Protein AF-A0A1C6K477-F1 (afdb_monomer)

Secondary structure (DSSP, 8-state):
-------HHHHHHHHHHHHHHHHHHHHHH-SSHHHHHHHHHHHHHHHHHHHHHHHHT--HHHHHHHHHHHHGGGG--HHHHHHHHHHHHHHHHHHHHHHHHTT--GGGGSPPTT--HHHHHHHHHHHHHHHHHHHHHHHHHHTT--

Structure (mmCIF, N/CA/C/O backbone):
data_AF-A0A1C6K477-F1
#
_entry.id   AF-A0A1C6K477-F1
#
loop_
_atom_site.group_PDB
_atom_site.id
_atom_site.type_symbol
_atom_site.label_atom_id
_atom_site.label_alt_id
_atom_site.label_comp_id
_atom_site.label_asym_id
_atom_site.label_entity_id
_atom_site.label_seq_id
_atom_site.pdbx_PDB_ins_code
_atom_site.Cartn_x
_atom_site.Cartn_y
_atom_site.Cartn_z
_atom_site.occupancy
_atom_site.B_iso_or_equiv
_atom_site.auth_seq_id
_atom_site.auth_comp_id
_atom_site.auth_asym_id
_atom_site.auth_atom_id
_atom_site.pdbx_PDB_model_num
ATOM 1 N N . MET A 1 1 ? -25.046 1.900 23.824 1.00 41.3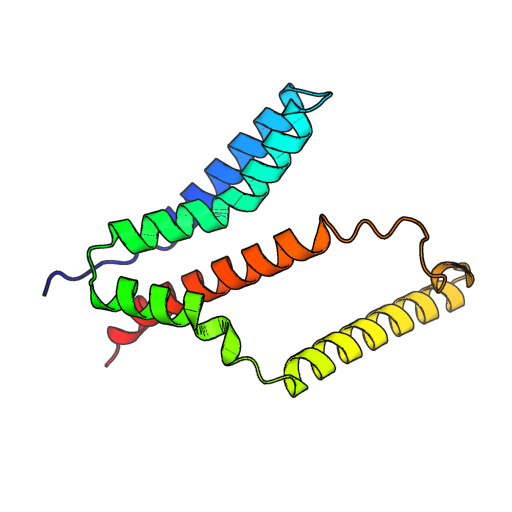4 1 MET A N 1
ATOM 2 C CA . MET A 1 1 ? -23.868 2.165 22.968 1.00 41.34 1 MET A CA 1
ATOM 3 C C . MET A 1 1 ? -24.345 2.204 21.527 1.00 41.34 1 MET A C 1
ATOM 5 O O . MET A 1 1 ? -24.946 1.227 21.093 1.00 41.34 1 MET A O 1
ATOM 9 N N . GLU A 1 2 ? -24.184 3.327 20.823 1.00 38.81 2 GLU A N 1
ATOM 10 C CA . GLU A 1 2 ? -24.675 3.436 19.444 1.00 38.81 2 GLU A CA 1
ATOM 11 C C . GLU A 1 2 ? -23.964 2.446 18.516 1.00 38.81 2 GLU A C 1
ATOM 13 O O . GLU A 1 2 ? -22.742 2.289 18.518 1.00 38.81 2 GLU A O 1
ATOM 18 N N . LYS A 1 3 ? -24.784 1.720 17.759 1.00 44.03 3 LYS A N 1
ATOM 19 C CA . LYS A 1 3 ? -24.429 0.522 17.008 1.00 44.03 3 LYS A CA 1
ATOM 20 C C . LYS A 1 3 ? -23.939 0.947 15.623 1.00 44.03 3 LYS A C 1
ATOM 22 O O . LYS A 1 3 ? -24.747 1.232 14.745 1.00 44.03 3 LYS A O 1
ATOM 27 N N . TYR A 1 4 ? -22.624 0.996 15.407 1.00 53.62 4 TYR A N 1
ATOM 28 C CA . TYR A 1 4 ? -22.080 1.302 14.081 1.00 53.62 4 TYR A CA 1
ATOM 29 C C . TYR A 1 4 ? -22.441 0.178 13.091 1.00 53.62 4 TYR A C 1
ATOM 31 O O . TYR A 1 4 ? -22.055 -0.982 13.257 1.00 53.62 4 TYR A O 1
ATOM 39 N N . ILE A 1 5 ? -23.237 0.505 12.069 1.00 56.59 5 ILE A N 1
ATOM 40 C CA . ILE A 1 5 ? -23.593 -0.414 10.983 1.00 56.59 5 ILE A CA 1
ATOM 41 C C . ILE A 1 5 ? -22.569 -0.223 9.870 1.00 56.59 5 ILE A C 1
ATOM 43 O O . ILE A 1 5 ? -22.656 0.721 9.085 1.00 56.59 5 ILE A O 1
ATOM 47 N N . TYR A 1 6 ? -21.607 -1.140 9.801 1.00 57.91 6 TYR A N 1
ATOM 48 C CA . TYR A 1 6 ? -20.640 -1.170 8.714 1.00 57.91 6 TYR A CA 1
ATOM 49 C C . TYR A 1 6 ? -21.346 -1.434 7.376 1.00 57.91 6 TYR A C 1
ATOM 51 O O . TYR A 1 6 ? -22.086 -2.409 7.231 1.00 57.91 6 TYR A O 1
ATOM 59 N N . ARG A 1 7 ? -21.123 -0.550 6.399 1.00 66.69 7 ARG A N 1
ATOM 60 C CA . ARG A 1 7 ? -21.634 -0.673 5.027 1.00 66.69 7 ARG A CA 1
ATOM 61 C C . ARG A 1 7 ? -20.449 -0.836 4.068 1.00 66.69 7 ARG A C 1
ATOM 63 O O . ARG A 1 7 ? -20.015 0.163 3.495 1.00 66.69 7 ARG A O 1
ATOM 70 N N . PRO A 1 8 ? -19.928 -2.064 3.883 1.00 68.31 8 PRO A N 1
ATOM 71 C CA . PRO A 1 8 ? -18.721 -2.317 3.088 1.00 68.31 8 PRO A CA 1
ATOM 72 C C . PRO A 1 8 ? -18.836 -1.775 1.667 1.00 68.31 8 PRO A C 1
ATOM 74 O O . PRO A 1 8 ? -17.903 -1.167 1.162 1.00 68.31 8 PRO A O 1
ATOM 77 N N . VAL A 1 9 ? -20.016 -1.906 1.059 1.00 77.62 9 VAL A N 1
ATOM 78 C CA . VAL A 1 9 ? -20.284 -1.433 -0.305 1.00 77.62 9 VAL A CA 1
ATOM 79 C C . VAL A 1 9 ? -20.005 0.065 -0.455 1.00 77.62 9 VAL A C 1
ATOM 81 O O . VAL A 1 9 ? -19.414 0.476 -1.444 1.00 77.62 9 VAL A O 1
ATOM 84 N N . ARG A 1 10 ? -20.354 0.888 0.545 1.00 79.19 10 ARG A N 1
ATOM 85 C CA . ARG A 1 10 ? -20.086 2.335 0.496 1.00 79.19 10 ARG A CA 1
ATOM 86 C C . ARG A 1 10 ? -18.593 2.628 0.551 1.00 79.19 10 ARG A C 1
ATOM 88 O O . ARG A 1 10 ? -18.124 3.470 -0.198 1.00 79.19 10 ARG A O 1
ATOM 95 N N . PHE A 1 11 ? -17.864 1.918 1.410 1.00 80.06 11 PHE A N 1
ATOM 96 C CA . PHE A 1 11 ? -16.417 2.071 1.526 1.00 80.06 11 PHE A CA 1
ATOM 97 C C . PHE A 1 11 ? -15.722 1.746 0.198 1.00 80.06 11 PHE A C 1
ATOM 99 O O . PHE A 1 11 ? -15.011 2.592 -0.335 1.00 80.06 11 PHE A O 1
ATOM 106 N N . TYR A 1 12 ? -16.006 0.578 -0.387 1.00 81.44 12 TYR A N 1
ATOM 107 C CA . TYR A 1 12 ? -15.391 0.175 -1.652 1.00 81.44 12 TYR A CA 1
ATOM 108 C C . TYR A 1 12 ? -15.764 1.095 -2.817 1.00 81.44 12 TYR A C 1
ATOM 110 O O . TYR A 1 12 ? -14.885 1.447 -3.595 1.00 81.44 12 TYR A O 1
ATOM 118 N N . LEU A 1 13 ? -17.025 1.531 -2.919 1.00 87.06 13 LEU A N 1
ATOM 119 C CA . LEU A 1 13 ? -17.446 2.457 -3.975 1.00 87.06 13 LEU A CA 1
ATOM 120 C C . LEU A 1 13 ? -16.768 3.824 -3.856 1.00 87.06 13 LEU A C 1
ATOM 122 O O . LEU A 1 13 ? -16.336 4.363 -4.867 1.00 87.06 13 LEU A O 1
ATOM 126 N N . ILE A 1 14 ? -16.644 4.373 -2.642 1.00 85.56 14 ILE A N 1
ATOM 127 C CA . ILE A 1 14 ? -15.975 5.664 -2.425 1.00 85.56 14 ILE A CA 1
ATOM 128 C C . ILE A 1 14 ? -14.482 5.540 -2.734 1.00 85.56 14 ILE A C 1
ATOM 130 O O . ILE A 1 14 ? -13.944 6.375 -3.451 1.00 85.56 14 ILE A O 1
ATOM 134 N N . THR A 1 15 ? -13.817 4.489 -2.246 1.00 86.31 15 THR A N 1
ATOM 135 C CA . THR A 1 15 ? -12.403 4.242 -2.554 1.00 86.31 15 THR A CA 1
ATOM 136 C C . THR A 1 15 ? -12.179 4.090 -4.055 1.00 86.31 15 THR A C 1
ATOM 138 O O . THR A 1 15 ? -11.290 4.732 -4.604 1.00 86.31 15 THR A O 1
ATOM 141 N N . PHE A 1 16 ? -13.011 3.295 -4.731 1.00 86.81 16 PHE A N 1
ATOM 142 C CA . PHE A 1 16 ? -12.922 3.099 -6.173 1.00 86.81 16 PHE A CA 1
ATOM 143 C C . PHE A 1 16 ? -13.136 4.413 -6.929 1.00 86.81 16 PHE A C 1
ATOM 145 O O . PHE A 1 16 ? -12.294 4.796 -7.734 1.00 86.81 16 PHE A O 1
ATOM 152 N N . ALA A 1 17 ? -14.213 5.141 -6.626 1.00 91.31 17 ALA A N 1
ATOM 153 C CA . ALA A 1 17 ? -14.524 6.407 -7.278 1.00 91.31 17 ALA A CA 1
ATOM 154 C C . ALA A 1 17 ? -13.425 7.456 -7.059 1.00 91.31 17 ALA A C 1
ATOM 156 O O . ALA A 1 17 ? -13.041 8.127 -8.010 1.00 91.31 17 ALA A O 1
ATOM 157 N N . CYS A 1 18 ? -12.881 7.582 -5.845 1.00 88.31 18 CYS A N 1
ATOM 158 C CA . CYS A 1 18 ? -11.817 8.544 -5.568 1.00 88.31 18 CYS A CA 1
ATOM 159 C C . CYS A 1 18 ? -10.495 8.178 -6.258 1.00 88.31 18 CYS A C 1
ATOM 161 O O . CYS A 1 18 ? -9.853 9.067 -6.813 1.00 88.31 18 CYS A O 1
ATOM 163 N N . THR A 1 19 ? -10.090 6.903 -6.266 1.00 87.69 19 THR A N 1
ATOM 164 C CA . THR A 1 19 ? -8.880 6.479 -6.989 1.00 87.69 19 THR A CA 1
ATOM 165 C C . THR A 1 19 ? -9.032 6.718 -8.489 1.00 87.69 19 THR A C 1
ATOM 167 O O . THR A 1 19 ? -8.149 7.317 -9.101 1.00 87.69 19 THR A O 1
ATOM 170 N N . TRP A 1 20 ? -10.168 6.326 -9.073 1.00 88.62 20 TRP A N 1
ATOM 171 C CA . TRP A 1 20 ? -10.438 6.542 -10.495 1.00 88.62 20 TRP A CA 1
ATOM 172 C C . TRP A 1 20 ? -10.532 8.017 -10.857 1.00 88.62 20 TRP A C 1
ATOM 174 O O . TRP A 1 20 ? -9.983 8.418 -11.875 1.00 88.62 20 TRP A O 1
ATOM 184 N N . PHE A 1 21 ? -11.168 8.835 -10.019 1.00 90.94 21 PHE A N 1
ATOM 185 C CA . PHE A 1 21 ? -11.227 10.278 -10.222 1.00 90.94 21 PHE A CA 1
ATOM 186 C C . PHE A 1 21 ? -9.822 10.879 -10.328 1.00 90.94 21 PHE A C 1
ATOM 188 O O . PHE A 1 21 ? -9.530 11.569 -11.300 1.00 90.94 21 PHE A O 1
ATOM 195 N N . TRP A 1 22 ? -8.930 10.565 -9.383 1.00 87.06 22 TRP A N 1
ATOM 196 C CA . TRP A 1 22 ? -7.566 11.099 -9.393 1.00 87.06 22 TRP A CA 1
ATOM 197 C C . TRP A 1 22 ? -6.716 10.575 -10.546 1.00 87.06 22 TRP A C 1
ATOM 199 O O . TRP A 1 22 ? -5.941 11.339 -11.116 1.00 87.06 22 TRP A O 1
ATOM 209 N N . TRP A 1 23 ? -6.862 9.305 -10.923 1.00 86.81 23 TRP A N 1
ATOM 210 C CA . TRP A 1 23 ? -6.112 8.736 -12.043 1.00 86.81 23 TRP A CA 1
ATOM 211 C C . TRP A 1 23 ? -6.608 9.230 -13.401 1.00 86.81 23 TRP A C 1
ATOM 213 O O . TRP A 1 23 ? -5.790 9.581 -14.245 1.00 86.81 23 TRP A O 1
ATOM 223 N N . LEU A 1 24 ? -7.922 9.345 -13.604 1.00 88.56 24 LEU A N 1
ATOM 224 C CA . LEU A 1 24 ? -8.473 9.962 -14.813 1.00 88.56 24 LEU A CA 1
ATOM 225 C C . LEU A 1 24 ? -8.070 11.437 -14.904 1.00 88.56 24 LEU A C 1
ATOM 227 O O . LEU A 1 24 ? -7.683 11.902 -15.971 1.00 88.56 24 LEU A O 1
ATOM 231 N N . PHE A 1 25 ? -8.084 12.156 -13.781 1.00 86.12 25 PHE A N 1
ATOM 232 C CA . PHE A 1 25 ? -7.609 13.536 -13.722 1.00 86.12 25 PHE A CA 1
ATOM 233 C C . PHE A 1 25 ? -6.106 13.651 -14.030 1.00 86.12 25 PHE A C 1
ATOM 235 O O . PHE A 1 25 ? -5.698 14.568 -14.736 1.00 86.12 25 PHE A O 1
ATOM 242 N N . ALA A 1 26 ? -5.285 12.697 -13.575 1.00 85.88 26 ALA A N 1
ATOM 243 C CA . ALA A 1 26 ? -3.856 12.644 -13.894 1.00 85.88 26 ALA A CA 1
ATOM 244 C C . ALA A 1 26 ? -3.600 12.453 -15.397 1.00 85.88 26 ALA A C 1
ATOM 246 O O . ALA A 1 26 ? -2.719 13.103 -15.954 1.00 85.88 26 ALA A O 1
ATOM 247 N N . ILE A 1 27 ? -4.398 11.604 -16.054 1.00 85.50 27 ILE A N 1
ATOM 248 C CA . ILE A 1 27 ? -4.310 11.363 -17.502 1.00 85.50 27 ILE A CA 1
ATOM 249 C C . ILE A 1 27 ? -4.622 12.644 -18.288 1.00 85.50 27 ILE A C 1
ATOM 251 O O . ILE A 1 27 ? -3.944 12.939 -19.266 1.00 85.50 27 ILE A O 1
ATOM 255 N N . LEU A 1 28 ? -5.601 13.441 -17.844 1.00 85.25 28 LEU A N 1
ATOM 256 C CA . LEU A 1 28 ? -5.952 14.708 -18.501 1.00 85.25 28 LEU A CA 1
ATOM 257 C C . LEU A 1 28 ? -4.845 15.768 -18.405 1.00 85.25 28 LEU A C 1
ATOM 259 O O . LEU A 1 28 ? -4.746 16.621 -19.284 1.00 85.25 28 LEU A O 1
ATOM 263 N N . LEU A 1 29 ? -4.022 15.723 -17.355 1.00 81.69 29 LEU A N 1
ATOM 264 C CA . LEU A 1 29 ? -2.902 16.650 -17.171 1.00 81.69 29 LEU A CA 1
ATOM 265 C C . LEU A 1 29 ? -1.701 16.314 -18.071 1.00 81.69 29 LEU A C 1
ATOM 267 O O . LEU A 1 29 ? -0.904 17.210 -18.323 1.00 81.69 29 LEU A O 1
ATOM 271 N N . ASN A 1 30 ? -1.636 15.079 -18.590 1.00 68.19 30 ASN A N 1
ATOM 272 C CA . ASN A 1 30 ? -0.759 14.530 -19.641 1.00 68.19 30 ASN A CA 1
ATOM 273 C C . ASN A 1 30 ? 0.772 14.629 -19.420 1.00 68.19 30 ASN A C 1
ATOM 275 O O . ASN A 1 30 ? 1.476 13.666 -19.693 1.00 68.19 30 ASN A O 1
ATOM 279 N N . GLU A 1 31 ? 1.306 15.727 -18.878 1.00 73.88 31 GLU A N 1
ATOM 280 C CA . GLU A 1 31 ? 2.745 15.994 -18.732 1.00 73.88 31 GLU A CA 1
ATOM 281 C C . GLU A 1 31 ? 3.053 16.787 -17.437 1.00 73.88 31 GLU A C 1
ATOM 283 O O . GLU A 1 31 ? 2.277 17.633 -16.984 1.00 73.88 31 GLU A O 1
ATOM 288 N N . GLY A 1 32 ? 4.229 16.555 -16.842 1.00 77.56 32 GLY A N 1
ATOM 289 C CA . GLY A 1 32 ? 4.769 17.360 -15.734 1.00 77.56 32 GLY A CA 1
ATOM 290 C C . GLY A 1 32 ? 4.329 16.957 -14.317 1.00 77.56 32 GLY A C 1
ATOM 291 O O . GLY A 1 32 ? 3.803 15.871 -14.069 1.00 77.56 32 GLY A O 1
ATOM 292 N N . THR A 1 33 ? 4.570 17.842 -13.342 1.00 78.06 33 THR A N 1
ATOM 293 C CA . THR A 1 33 ? 4.341 17.595 -11.901 1.00 78.06 33 THR A CA 1
ATOM 294 C C . THR A 1 33 ? 2.896 17.198 -11.579 1.00 78.06 33 THR A C 1
ATOM 296 O O . THR A 1 33 ? 2.665 16.430 -10.647 1.00 78.06 33 THR A O 1
ATOM 299 N N . GLY A 1 34 ? 1.921 17.674 -12.362 1.00 80.19 34 GLY A N 1
ATOM 300 C CA . GLY A 1 34 ? 0.499 17.373 -12.174 1.00 80.19 34 GLY A CA 1
ATOM 301 C C . GLY A 1 34 ? 0.147 15.894 -12.367 1.00 80.19 34 GLY A C 1
ATOM 302 O O . GLY A 1 34 ? -0.667 15.362 -11.612 1.00 80.19 34 GLY A O 1
ATOM 303 N N . LEU A 1 35 ? 0.810 15.209 -13.305 1.00 81.56 35 LEU A N 1
ATOM 304 C CA . LEU A 1 35 ? 0.610 13.780 -13.551 1.00 81.56 35 LEU A CA 1
ATOM 305 C C . LEU A 1 35 ? 1.107 12.947 -12.365 1.00 81.56 35 LEU A C 1
ATOM 307 O O . LEU A 1 35 ? 0.359 12.138 -11.812 1.00 81.56 35 LEU A O 1
ATOM 311 N N . TYR A 1 36 ? 2.337 13.203 -11.908 1.00 79.81 36 TYR A N 1
ATOM 312 C CA . TYR A 1 36 ? 2.913 12.510 -10.752 1.00 79.81 36 TYR A CA 1
ATOM 313 C C . TYR A 1 36 ? 2.097 12.742 -9.477 1.00 79.81 36 TYR A C 1
ATOM 315 O O . TYR A 1 36 ? 1.861 11.808 -8.706 1.00 79.81 36 TYR A O 1
ATOM 323 N N . LEU A 1 37 ? 1.612 13.971 -9.277 1.00 83.00 37 LEU A N 1
ATOM 324 C CA . LEU A 1 37 ? 0.773 14.316 -8.135 1.00 83.00 37 LEU A CA 1
ATOM 325 C C . LEU A 1 37 ? -0.574 13.578 -8.189 1.00 83.00 37 LEU A C 1
ATOM 327 O O . LEU A 1 37 ? -1.000 13.013 -7.186 1.00 83.00 37 LEU A O 1
ATOM 331 N N . GLY A 1 38 ? -1.218 13.520 -9.358 1.00 83.50 38 GLY A N 1
ATOM 332 C CA . GLY A 1 38 ? -2.473 12.789 -9.549 1.00 83.50 38 GLY A CA 1
ATOM 333 C C . GLY A 1 38 ? -2.326 11.275 -9.348 1.00 83.50 38 GLY A C 1
ATOM 334 O O . GLY A 1 38 ? -3.154 10.655 -8.675 1.00 83.50 38 GLY A O 1
ATOM 335 N N . MET A 1 39 ? -1.233 10.677 -9.836 1.00 83.50 39 MET A N 1
ATOM 336 C CA . MET A 1 39 ? -0.922 9.261 -9.593 1.00 83.50 39 MET A CA 1
ATOM 337 C C . MET A 1 39 ? -0.711 8.973 -8.102 1.00 83.50 39 MET A C 1
ATOM 339 O O . MET A 1 39 ? -1.286 8.017 -7.572 1.00 83.50 39 MET A O 1
ATOM 343 N N . PHE A 1 40 ? 0.057 9.823 -7.412 1.00 81.94 40 PHE A N 1
ATOM 344 C CA . PHE A 1 40 ? 0.295 9.706 -5.974 1.00 81.94 40 PHE A CA 1
ATOM 345 C C . PHE A 1 40 ? -0.998 9.858 -5.162 1.00 81.94 40 PHE A C 1
ATOM 347 O O . PHE A 1 40 ? -1.272 9.049 -4.277 1.00 81.94 40 PHE A O 1
ATOM 354 N N . LEU A 1 41 ? -1.839 10.843 -5.490 1.00 84.62 41 LEU A N 1
ATOM 355 C CA . LEU A 1 41 ? -3.126 11.051 -4.823 1.00 84.62 41 LEU A CA 1
ATOM 356 C C . LEU A 1 41 ? -4.075 9.865 -5.018 1.00 84.62 41 LEU A C 1
ATOM 358 O O . LEU A 1 41 ? -4.732 9.447 -4.062 1.00 84.62 41 LEU A O 1
ATOM 362 N N . GLY A 1 42 ? -4.112 9.271 -6.213 1.00 83.44 42 GLY A N 1
ATOM 363 C CA . GLY A 1 42 ? -4.895 8.060 -6.450 1.00 83.44 42 GLY A CA 1
ATOM 364 C C . GLY A 1 42 ? -4.378 6.849 -5.663 1.00 83.44 42 GLY A C 1
ATOM 365 O O . GLY A 1 42 ? -5.188 6.080 -5.143 1.00 83.44 42 GLY A O 1
ATOM 366 N N . LEU A 1 43 ? -3.055 6.728 -5.488 1.00 81.19 43 LEU A N 1
ATOM 367 C CA . LEU A 1 43 ? -2.421 5.690 -4.664 1.00 81.19 43 LEU A CA 1
ATOM 368 C C . LEU A 1 43 ? -2.755 5.862 -3.170 1.00 81.19 43 LEU A C 1
ATOM 370 O O . LEU A 1 43 ? -3.055 4.889 -2.484 1.00 81.19 43 LEU A O 1
ATOM 374 N N . VAL A 1 44 ? -2.732 7.099 -2.666 1.00 83.25 44 VAL A N 1
ATOM 375 C CA . VAL A 1 44 ? -2.998 7.438 -1.255 1.00 83.25 44 VAL A CA 1
ATOM 376 C C . VAL A 1 44 ? -4.500 7.443 -0.926 1.00 83.25 44 VAL A C 1
ATOM 378 O O . VAL A 1 44 ? -4.891 7.274 0.233 1.00 83.25 44 VAL A O 1
ATOM 381 N N . SER A 1 45 ? -5.364 7.570 -1.936 1.00 84.19 45 SER A N 1
ATOM 382 C CA . SER A 1 45 ? -6.818 7.663 -1.779 1.00 84.19 45 SER A CA 1
ATOM 383 C C . SER A 1 45 ? -7.452 6.542 -0.930 1.00 84.19 45 SER A C 1
ATOM 385 O O . SER A 1 45 ? -8.188 6.877 0.004 1.00 84.19 45 SER A O 1
ATOM 387 N N . PRO A 1 46 ? -7.150 5.241 -1.123 1.00 80.75 46 PRO A N 1
ATOM 388 C CA . PRO A 1 46 ? -7.693 4.168 -0.289 1.00 80.75 46 PRO A CA 1
ATOM 389 C C . PRO A 1 46 ? -7.339 4.316 1.190 1.00 80.75 46 PRO A C 1
ATOM 391 O O . PRO A 1 46 ? -8.186 4.074 2.049 1.00 80.75 46 PRO A O 1
ATOM 394 N N . ALA A 1 47 ? -6.113 4.751 1.495 1.00 81.12 47 ALA A N 1
ATOM 395 C CA . ALA A 1 47 ? -5.675 4.964 2.868 1.00 81.12 47 ALA A CA 1
ATOM 396 C C . ALA A 1 47 ? -6.408 6.150 3.505 1.00 81.12 47 ALA A C 1
ATOM 398 O O . ALA A 1 47 ? -6.897 6.032 4.627 1.00 81.12 47 ALA A O 1
ATOM 399 N N . VAL A 1 48 ? -6.560 7.260 2.777 1.00 84.00 48 VAL A N 1
ATOM 400 C CA . VAL A 1 48 ? -7.302 8.437 3.256 1.00 84.00 48 VAL A CA 1
ATOM 401 C C . VAL A 1 48 ? -8.771 8.097 3.486 1.00 84.00 48 VAL A C 1
ATOM 403 O O . VAL A 1 48 ? -9.293 8.357 4.567 1.00 84.00 48 VAL A O 1
ATOM 406 N N . VAL A 1 49 ? -9.435 7.453 2.522 1.00 84.94 49 VAL A N 1
ATOM 407 C CA . VAL A 1 49 ? -10.842 7.044 2.653 1.00 84.94 49 VAL A CA 1
ATOM 408 C C . VAL A 1 49 ? -11.022 6.089 3.834 1.00 84.94 49 VAL A C 1
ATOM 410 O O . VAL A 1 49 ? -12.001 6.205 4.575 1.00 84.94 49 VAL A O 1
ATOM 413 N N . ALA A 1 50 ? -10.073 5.180 4.068 1.00 79.12 50 ALA A N 1
ATOM 414 C CA . ALA A 1 50 ? -10.115 4.267 5.205 1.00 79.12 50 ALA A CA 1
ATOM 415 C C . ALA A 1 50 ? -9.951 4.986 6.546 1.00 79.12 50 ALA A C 1
ATOM 417 O O . ALA A 1 50 ? -10.765 4.780 7.447 1.00 79.12 50 ALA A O 1
ATOM 418 N N . VAL A 1 51 ? -8.972 5.885 6.655 1.00 81.75 51 VAL A N 1
ATOM 419 C CA . VAL A 1 51 ? -8.764 6.730 7.838 1.00 81.75 51 VAL A CA 1
ATOM 420 C C . VAL A 1 51 ? -10.025 7.545 8.132 1.00 81.75 51 VAL A C 1
ATOM 422 O O . VAL A 1 51 ? -10.569 7.450 9.232 1.00 81.75 51 VAL A O 1
ATOM 425 N N . VAL A 1 52 ? -10.551 8.269 7.140 1.00 83.69 52 VAL A N 1
ATOM 426 C CA . VAL A 1 52 ? -11.785 9.059 7.274 1.00 83.69 52 VAL A CA 1
ATOM 427 C C . VAL A 1 52 ? -12.936 8.172 7.743 1.00 83.69 52 VAL A C 1
ATOM 429 O O . VAL A 1 52 ? -13.586 8.490 8.731 1.00 83.69 52 VAL A O 1
ATOM 432 N N . THR A 1 53 ? -13.142 7.010 7.123 1.00 80.56 53 THR A N 1
ATOM 433 C CA . THR A 1 53 ? -14.230 6.089 7.494 1.00 80.56 53 THR A CA 1
ATOM 434 C C . THR A 1 53 ? -14.115 5.600 8.943 1.00 80.56 53 THR A C 1
ATOM 436 O O . THR A 1 53 ? -15.122 5.539 9.654 1.00 80.56 53 THR A O 1
ATOM 439 N N . VAL A 1 54 ? -12.901 5.287 9.409 1.00 77.75 54 VAL A N 1
ATOM 440 C CA . VAL A 1 54 ? -12.643 4.856 10.792 1.00 77.75 54 VAL A CA 1
ATOM 441 C C . VAL A 1 54 ? -12.914 5.991 11.780 1.00 77.75 54 VAL A C 1
ATOM 443 O O . VAL A 1 54 ? -13.606 5.771 12.776 1.00 77.75 54 VAL A O 1
ATOM 446 N N . PHE A 1 55 ? -12.449 7.212 11.507 1.00 78.12 55 PHE A N 1
ATOM 447 C CA . PHE A 1 55 ? -12.680 8.362 12.389 1.00 78.12 55 PHE A CA 1
ATOM 448 C C . PHE A 1 55 ? -14.144 8.837 12.381 1.00 78.12 55 PHE A C 1
ATOM 450 O O . PHE A 1 55 ? -14.688 9.170 13.434 1.00 78.12 55 PHE A O 1
ATOM 457 N N . THR A 1 56 ? -14.832 8.779 11.237 1.00 79.81 56 THR A N 1
ATOM 458 C CA . THR A 1 56 ? -16.264 9.104 11.112 1.00 79.81 56 THR A CA 1
ATOM 459 C C . THR A 1 56 ? -17.169 8.052 11.768 1.00 79.81 56 THR A C 1
ATOM 461 O O . THR A 1 56 ? -18.334 8.331 12.042 1.00 79.81 56 THR A O 1
ATOM 464 N N . SER A 1 57 ? -16.657 6.859 12.094 1.00 69.56 57 SER A N 1
ATOM 465 C CA . SER A 1 57 ? -17.450 5.791 12.722 1.00 69.56 57 SER A CA 1
ATOM 466 C C . SER A 1 57 ? -17.968 6.106 14.134 1.00 69.56 57 SER A C 1
ATOM 468 O O . SER A 1 57 ? -18.829 5.381 14.635 1.00 69.56 57 SER A O 1
ATOM 470 N N . LYS A 1 58 ? -17.446 7.161 14.786 1.00 69.62 58 LYS A N 1
ATOM 471 C CA . LYS A 1 58 ? -17.749 7.587 16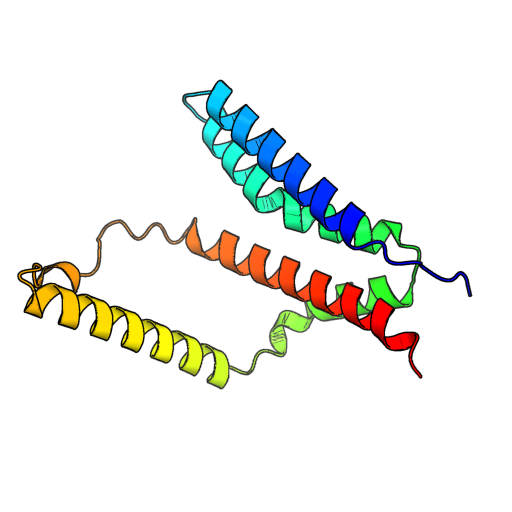.171 1.00 69.62 58 LYS A CA 1
ATOM 472 C C . LYS A 1 58 ? -17.558 6.500 17.247 1.00 69.62 58 LYS A C 1
ATOM 474 O O . LYS A 1 58 ? -17.891 6.719 18.411 1.00 69.62 58 LYS A O 1
ATOM 479 N N . ASN A 1 59 ? -16.973 5.350 16.908 1.00 76.06 59 ASN A N 1
ATOM 480 C CA . ASN A 1 59 ? -16.713 4.274 17.854 1.00 76.06 59 ASN A CA 1
ATO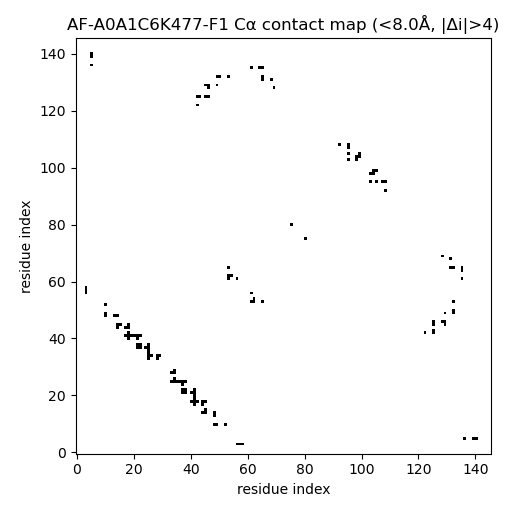M 481 C C . ASN A 1 59 ? -15.320 4.437 18.485 1.00 76.06 59 ASN A C 1
ATOM 483 O O . ASN A 1 59 ? -14.295 4.184 17.849 1.00 76.06 59 ASN A O 1
ATOM 487 N N . LYS A 1 60 ? -15.283 4.829 19.766 1.00 75.75 60 LYS A N 1
ATOM 488 C CA . LYS A 1 60 ? -14.032 5.044 20.513 1.00 75.75 60 LYS A CA 1
ATOM 489 C C . LYS A 1 60 ? -13.161 3.783 20.605 1.00 75.75 60 LYS A C 1
ATOM 491 O O . LYS A 1 60 ? -11.940 3.909 20.600 1.00 75.75 60 LYS A O 1
ATOM 496 N N . ALA A 1 61 ? -13.759 2.588 20.641 1.00 76.88 61 ALA A N 1
ATOM 497 C CA . ALA A 1 61 ? -13.009 1.330 20.667 1.00 76.88 61 ALA A CA 1
ATOM 498 C C . ALA A 1 61 ? -12.283 1.080 19.334 1.00 76.88 61 ALA A C 1
ATOM 500 O O . ALA A 1 61 ? -11.096 0.761 19.334 1.00 76.88 61 ALA A O 1
ATOM 501 N N . LEU A 1 62 ? -12.967 1.332 18.211 1.00 72.56 62 LEU A N 1
ATOM 502 C CA . LEU A 1 62 ? -12.426 1.180 16.855 1.00 72.56 62 LEU A CA 1
ATOM 503 C C . LEU A 1 62 ? -11.237 2.120 16.609 1.00 72.56 62 LEU A C 1
ATOM 505 O O . LEU A 1 62 ? -10.191 1.710 16.113 1.00 72.56 62 LEU A O 1
ATOM 509 N N . ILE A 1 63 ? -11.380 3.389 17.002 1.00 78.94 63 ILE A N 1
ATOM 510 C CA . ILE A 1 63 ? -10.325 4.398 16.837 1.00 78.94 63 ILE A CA 1
ATOM 511 C C . ILE A 1 63 ? -9.096 4.040 17.684 1.00 78.94 63 ILE A C 1
ATOM 513 O O . ILE A 1 63 ? -7.964 4.222 17.234 1.00 78.94 63 ILE A O 1
ATOM 517 N N . ASN A 1 64 ? -9.294 3.523 18.901 1.00 80.25 64 ASN A N 1
ATOM 518 C CA . ASN A 1 64 ? -8.185 3.163 19.781 1.00 80.25 64 ASN A CA 1
ATOM 519 C C . ASN A 1 64 ? -7.437 1.907 19.297 1.00 80.25 64 ASN A C 1
ATOM 521 O O . ASN A 1 64 ? -6.208 1.881 19.342 1.00 80.25 64 ASN A O 1
ATOM 525 N N . GLU A 1 65 ? -8.142 0.895 18.773 1.00 76.25 65 GLU A N 1
ATOM 526 C CA . GLU A 1 65 ? -7.500 -0.259 18.122 1.00 76.25 65 GLU A CA 1
ATOM 527 C C . GLU A 1 65 ? -6.739 0.147 16.857 1.00 76.25 65 GLU A C 1
ATOM 529 O O . GLU A 1 65 ? -5.598 -0.282 16.674 1.00 76.25 65 GLU A O 1
ATOM 534 N N . PHE A 1 66 ? -7.318 1.021 16.028 1.00 77.75 66 PHE A N 1
ATOM 535 C CA . PHE A 1 66 ? -6.649 1.545 14.838 1.00 77.75 66 PHE A CA 1
ATOM 536 C C . PHE A 1 66 ? -5.344 2.270 15.195 1.00 77.75 66 PHE A C 1
ATOM 538 O O . PHE A 1 66 ? -4.289 1.940 14.655 1.00 77.75 66 PHE A O 1
ATOM 545 N N . LYS A 1 67 ? -5.379 3.187 16.174 1.00 77.38 67 LYS A N 1
ATOM 546 C CA . LYS A 1 67 ? -4.174 3.869 16.682 1.00 77.38 67 LYS A CA 1
ATOM 547 C C . LYS A 1 67 ? -3.140 2.877 17.213 1.00 77.38 67 LYS A C 1
ATOM 549 O O . LYS A 1 67 ? -1.958 2.996 16.901 1.00 77.38 67 LYS A O 1
ATOM 554 N N . LYS A 1 68 ? -3.581 1.871 17.975 1.00 77.44 68 LYS A N 1
ATOM 555 C CA . LYS A 1 68 ? -2.702 0.835 18.531 1.00 77.44 68 LYS A CA 1
ATOM 556 C C . LYS A 1 68 ? -2.043 -0.016 17.446 1.00 77.44 68 LYS A C 1
ATOM 558 O O . LYS A 1 68 ? -0.881 -0.367 17.604 1.00 77.44 68 LYS A O 1
ATOM 563 N N . LYS A 1 69 ? -2.746 -0.347 16.360 1.00 74.12 69 LYS A N 1
ATOM 564 C CA . LYS A 1 69 ? -2.181 -1.080 15.214 1.00 74.12 69 LYS A CA 1
ATOM 565 C C . LYS A 1 69 ? -1.216 -0.223 14.399 1.00 74.12 69 LYS A C 1
ATOM 567 O O . LYS A 1 69 ? -0.161 -0.717 14.021 1.00 74.12 69 LYS A O 1
ATOM 572 N N . LEU A 1 70 ? -1.546 1.051 14.190 1.00 73.62 70 LEU A N 1
ATOM 573 C CA . LEU A 1 70 ? -0.717 1.991 13.433 1.00 73.62 70 LEU A CA 1
ATOM 574 C C . LEU A 1 70 ? 0.615 2.280 14.144 1.00 73.62 70 LEU A C 1
ATOM 576 O O . LEU A 1 70 ? 1.665 2.280 13.513 1.00 73.62 70 LEU A O 1
ATOM 580 N N . ILE A 1 71 ? 0.585 2.442 15.470 1.00 71.62 71 ILE A N 1
ATOM 581 C CA . ILE A 1 71 ? 1.788 2.602 16.308 1.00 71.62 71 ILE A CA 1
ATOM 582 C C . ILE A 1 71 ? 2.467 1.241 16.567 1.00 71.62 71 ILE A C 1
ATOM 584 O O . ILE A 1 71 ? 3.679 1.150 16.745 1.00 71.62 71 ILE A O 1
ATOM 588 N N . GLY A 1 72 ? 1.695 0.153 16.553 1.00 65.56 72 GLY A N 1
ATOM 589 C CA . GLY A 1 72 ? 2.122 -1.217 16.844 1.00 65.56 72 GLY A CA 1
ATOM 590 C C . GLY A 1 72 ? 2.864 -1.938 15.717 1.00 65.56 72 GLY A C 1
ATOM 591 O O . GLY A 1 72 ? 2.927 -3.170 15.750 1.00 65.56 72 GLY A O 1
ATOM 592 N N . PHE A 1 73 ? 3.452 -1.210 14.760 1.00 60.59 73 PHE A N 1
ATOM 593 C CA . PHE A 1 73 ? 4.281 -1.757 13.671 1.00 60.59 73 PHE A CA 1
ATOM 594 C C . PHE A 1 73 ? 5.415 -2.675 14.181 1.00 60.59 73 PHE A C 1
ATOM 596 O O . PHE A 1 73 ? 5.894 -3.559 13.478 1.00 60.59 73 PHE A O 1
ATOM 603 N N . TYR A 1 74 ? 5.774 -2.548 15.460 1.00 52.66 74 TYR A N 1
ATOM 604 C CA . TYR A 1 74 ? 6.793 -3.336 16.152 1.00 52.66 74 TYR A CA 1
ATOM 605 C C . TYR A 1 74 ? 6.419 -4.810 16.450 1.00 52.66 74 TYR A C 1
ATOM 607 O O . TYR A 1 74 ? 7.236 -5.559 16.976 1.00 52.66 74 TYR A O 1
ATOM 615 N N . ARG A 1 75 ? 5.194 -5.274 16.148 1.00 61.97 75 ARG A N 1
ATOM 616 C CA . ARG A 1 75 ? 4.778 -6.677 16.399 1.00 61.97 75 ARG A CA 1
ATOM 617 C C . ARG A 1 75 ? 5.099 -7.666 15.275 1.00 61.97 75 ARG A C 1
ATOM 619 O O . ARG A 1 75 ? 4.787 -8.853 15.407 1.00 61.97 75 ARG A O 1
ATOM 626 N N . ILE A 1 76 ? 5.692 -7.213 14.175 1.00 67.62 76 ILE A N 1
ATOM 627 C CA . ILE A 1 76 ? 5.985 -8.082 13.034 1.00 67.62 76 ILE A CA 1
ATOM 628 C C . ILE A 1 76 ? 7.175 -8.978 13.393 1.00 67.62 76 ILE A C 1
ATOM 630 O O . ILE A 1 76 ? 8.278 -8.494 13.637 1.00 67.62 76 ILE A O 1
ATOM 634 N N . LYS A 1 77 ? 6.971 -10.303 13.439 1.00 75.50 77 LYS A N 1
ATOM 635 C CA . LYS A 1 77 ? 8.088 -11.226 13.689 1.00 75.50 77 LYS A CA 1
ATOM 636 C C . LYS A 1 77 ? 8.982 -11.255 12.440 1.00 75.50 77 LYS A C 1
ATOM 638 O O . LYS A 1 77 ? 8.487 -11.651 11.381 1.00 75.50 77 LYS A O 1
ATOM 643 N N . PRO A 1 78 ? 10.286 -10.936 12.545 1.00 77.75 78 PRO A N 1
ATOM 644 C CA . PRO A 1 78 ? 11.179 -10.818 11.386 1.00 77.75 78 PRO A CA 1
ATOM 645 C C . PRO A 1 78 ? 11.299 -12.126 10.596 1.00 77.75 78 PRO A C 1
ATOM 647 O O . PRO A 1 78 ? 11.497 -12.106 9.386 1.00 77.75 78 PRO A O 1
ATOM 650 N N . LYS A 1 79 ? 11.071 -13.269 11.258 1.00 84.00 79 LYS A N 1
ATOM 651 C CA . LYS A 1 79 ? 11.007 -14.589 10.618 1.00 84.00 79 LYS A CA 1
ATOM 652 C C . LYS A 1 79 ? 10.001 -14.638 9.462 1.00 84.00 79 LYS A C 1
ATOM 654 O O . LYS A 1 79 ? 10.313 -15.206 8.426 1.00 84.00 79 LYS A O 1
ATOM 659 N N . TYR A 1 80 ? 8.820 -14.035 9.610 1.00 82.50 80 TYR A N 1
ATOM 660 C CA . TYR A 1 80 ? 7.808 -14.061 8.547 1.00 82.50 80 TYR A CA 1
ATOM 661 C C . TYR A 1 80 ? 8.137 -13.109 7.398 1.00 82.50 80 TYR A C 1
ATOM 663 O O . TYR A 1 80 ? 7.822 -13.424 6.256 1.00 82.50 80 TYR A O 1
ATOM 671 N N . ILE A 1 81 ? 8.809 -11.988 7.683 1.00 81.94 81 ILE A N 1
ATOM 672 C CA . ILE A 1 81 ? 9.322 -11.091 6.640 1.00 81.94 81 ILE A CA 1
ATOM 673 C C . ILE A 1 81 ? 10.356 -11.842 5.796 1.00 81.94 81 ILE A C 1
ATOM 675 O O . ILE A 1 81 ? 10.248 -11.865 4.575 1.00 81.94 81 ILE A O 1
ATOM 679 N N . LEU A 1 82 ? 11.305 -12.523 6.447 1.00 85.00 82 LEU A N 1
ATOM 680 C CA . LEU A 1 82 ? 12.333 -13.305 5.762 1.00 85.00 82 LEU A CA 1
ATOM 681 C C . LEU A 1 82 ? 11.722 -14.412 4.891 1.00 85.00 82 LEU A C 1
ATOM 683 O O . LEU A 1 82 ? 12.101 -14.558 3.735 1.00 85.00 82 LEU A O 1
ATOM 687 N N . ILE A 1 83 ? 10.738 -15.151 5.416 1.00 87.94 83 ILE A N 1
ATOM 688 C CA . ILE A 1 83 ? 10.020 -16.181 4.652 1.00 87.94 83 ILE A CA 1
ATOM 689 C C . ILE A 1 83 ? 9.324 -15.571 3.426 1.00 87.94 83 ILE A C 1
ATOM 691 O O . ILE A 1 83 ? 9.431 -16.127 2.337 1.00 87.94 83 ILE A O 1
ATOM 695 N N . ALA A 1 84 ? 8.650 -14.426 3.566 1.00 83.31 84 ALA A N 1
ATOM 696 C CA . ALA A 1 84 ? 7.973 -13.768 2.447 1.00 83.31 84 ALA A CA 1
ATOM 697 C C . ALA A 1 84 ? 8.953 -13.315 1.348 1.00 83.31 84 ALA A C 1
ATOM 699 O O . ALA A 1 84 ? 8.675 -13.493 0.159 1.00 83.31 84 ALA A O 1
ATOM 700 N N . VAL A 1 85 ? 10.116 -12.780 1.738 1.00 86.00 85 VAL A N 1
ATOM 701 C CA . VAL A 1 85 ? 11.185 -12.397 0.802 1.00 86.00 85 VAL A CA 1
ATOM 702 C C . VAL A 1 85 ? 11.743 -13.626 0.086 1.00 86.00 85 VAL A C 1
ATOM 704 O O . VAL A 1 85 ? 11.859 -13.613 -1.137 1.00 86.00 85 VAL A O 1
ATOM 707 N N . LEU A 1 86 ? 12.020 -14.711 0.815 1.00 89.56 86 LEU A N 1
ATOM 708 C CA . LEU A 1 86 ? 12.530 -15.955 0.232 1.00 89.56 86 LEU A CA 1
ATOM 709 C C . LEU A 1 86 ? 11.537 -16.585 -0.745 1.00 89.56 86 LEU A C 1
ATOM 711 O O . LEU A 1 86 ? 11.929 -16.973 -1.839 1.00 89.56 86 LEU A O 1
ATOM 715 N N . ILE A 1 87 ? 10.251 -16.642 -0.391 1.00 92.06 87 ILE A N 1
ATOM 716 C CA . ILE A 1 87 ? 9.206 -17.147 -1.292 1.00 92.06 87 ILE A CA 1
ATOM 717 C C . ILE A 1 87 ? 9.156 -16.303 -2.570 1.00 92.06 87 ILE A C 1
ATOM 719 O O . ILE A 1 87 ? 9.115 -16.860 -3.665 1.00 92.06 87 ILE A O 1
ATOM 723 N N . SER A 1 88 ? 9.212 -14.974 -2.447 1.00 85.12 88 SER A N 1
ATOM 724 C CA . SER A 1 88 ? 9.211 -14.074 -3.608 1.00 85.12 88 SER A CA 1
ATOM 725 C C . SER A 1 88 ? 10.435 -14.304 -4.497 1.00 85.12 88 SER A C 1
ATOM 727 O O . SER A 1 88 ? 10.295 -14.412 -5.712 1.00 85.12 88 SER A O 1
ATOM 729 N N . ALA A 1 89 ? 11.620 -14.464 -3.903 1.00 87.56 89 ALA A N 1
ATOM 730 C CA . ALA A 1 89 ? 12.846 -14.769 -4.635 1.00 87.56 89 ALA A CA 1
ATOM 731 C C . ALA A 1 89 ? 12.767 -16.122 -5.365 1.00 87.56 89 ALA A C 1
ATOM 733 O O . ALA A 1 89 ? 13.175 -16.218 -6.523 1.00 87.56 89 ALA A O 1
ATOM 734 N N . VAL A 1 90 ? 12.197 -17.151 -4.726 1.00 93.62 90 VAL A N 1
ATOM 735 C CA . VAL A 1 90 ? 12.000 -18.479 -5.333 1.00 93.62 90 VAL A CA 1
ATOM 736 C C . VAL A 1 90 ? 11.036 -18.404 -6.514 1.00 93.62 90 VAL A C 1
ATOM 738 O O . VAL A 1 90 ? 11.338 -18.949 -7.572 1.00 93.62 90 VAL A O 1
ATOM 741 N N . ILE A 1 91 ? 9.910 -17.700 -6.370 1.00 93.19 91 ILE A N 1
ATOM 742 C CA . ILE A 1 91 ? 8.924 -17.538 -7.447 1.00 93.19 91 ILE A CA 1
ATOM 743 C C . ILE A 1 91 ? 9.536 -16.790 -8.636 1.00 93.19 91 ILE A C 1
ATOM 745 O O . ILE A 1 91 ? 9.393 -17.237 -9.772 1.00 93.19 91 ILE A O 1
ATOM 749 N N . VAL A 1 92 ? 10.246 -15.683 -8.392 1.00 89.44 92 VAL A N 1
ATOM 750 C CA . VAL A 1 92 ? 10.903 -14.904 -9.457 1.00 89.44 92 VAL A CA 1
ATOM 751 C C . VAL A 1 92 ? 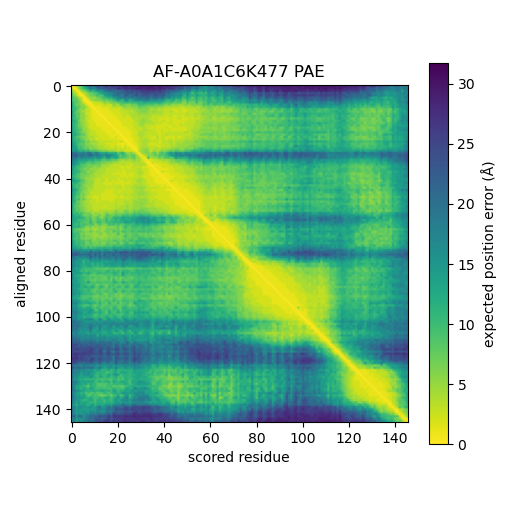11.961 -15.748 -10.167 1.00 89.44 92 VAL A C 1
ATOM 753 O O . VAL A 1 92 ? 11.958 -15.824 -11.392 1.00 89.44 92 VAL A O 1
ATOM 756 N N . THR A 1 93 ? 12.804 -16.454 -9.413 1.00 89.38 93 THR A N 1
ATOM 757 C CA . THR A 1 93 ? 13.844 -17.334 -9.971 1.00 89.38 93 THR A CA 1
ATOM 758 C C . THR A 1 93 ? 13.241 -18.471 -10.796 1.00 89.38 93 THR A C 1
ATOM 760 O O . THR A 1 93 ? 13.716 -18.746 -11.895 1.00 89.38 93 THR A O 1
ATOM 763 N N . ALA A 1 94 ? 12.168 -19.107 -10.315 1.00 91.94 94 ALA A N 1
ATOM 764 C CA . ALA A 1 94 ? 11.471 -20.162 -11.049 1.00 91.94 94 ALA A CA 1
ATOM 765 C C . ALA A 1 94 ? 10.807 -19.632 -12.331 1.00 91.94 94 ALA A C 1
ATOM 767 O O . ALA A 1 94 ? 10.841 -20.297 -13.367 1.00 91.94 94 ALA A O 1
ATOM 768 N N . SER A 1 95 ? 10.245 -18.421 -12.279 1.00 91.06 95 SER A N 1
ATOM 769 C CA . SER A 1 95 ? 9.645 -17.748 -13.434 1.00 91.06 95 SER A CA 1
ATOM 770 C C . SER A 1 95 ? 10.688 -17.440 -14.512 1.00 91.06 95 SER A C 1
ATOM 772 O O . SER A 1 95 ? 10.512 -17.828 -15.667 1.00 91.06 95 SER A O 1
ATOM 774 N N . ILE A 1 96 ? 11.820 -16.832 -14.134 1.00 89.75 96 ILE A N 1
ATOM 775 C CA . ILE A 1 96 ? 12.916 -16.538 -15.070 1.00 89.75 96 ILE A CA 1
ATOM 776 C C . ILE A 1 96 ? 13.525 -17.840 -15.599 1.00 89.75 96 ILE A C 1
ATOM 778 O O . ILE A 1 96 ? 13.749 -17.964 -16.797 1.00 89.75 96 ILE A O 1
ATOM 782 N N . GLY A 1 97 ? 13.729 -18.845 -14.743 1.00 89.50 97 GLY A N 1
ATOM 783 C CA . GLY A 1 97 ? 14.226 -20.156 -15.164 1.00 89.50 97 GLY A CA 1
ATOM 784 C C . GLY A 1 97 ? 13.326 -20.806 -16.215 1.00 89.50 97 GLY A C 1
ATOM 785 O O . GLY A 1 97 ? 13.813 -21.280 -17.237 1.00 89.50 97 GLY A O 1
ATOM 786 N N . THR A 1 98 ? 12.006 -20.748 -16.018 1.00 91.50 98 THR A N 1
ATOM 787 C CA . THR A 1 98 ? 11.035 -21.237 -17.007 1.00 91.50 98 THR A CA 1
ATOM 788 C C . THR A 1 98 ? 11.111 -20.420 -18.300 1.00 91.50 98 THR A C 1
ATOM 790 O O . THR A 1 98 ? 11.188 -20.995 -19.377 1.00 91.50 98 THR A O 1
ATOM 793 N N . SER A 1 99 ? 11.168 -19.089 -18.209 1.00 92.06 99 SER A N 1
ATOM 794 C CA . SER A 1 99 ? 11.328 -18.185 -19.359 1.00 92.06 99 SER A CA 1
ATOM 795 C C . SER A 1 99 ? 12.578 -18.514 -20.188 1.00 92.06 99 SER A C 1
ATOM 797 O O . SER A 1 99 ? 12.492 -18.642 -21.408 1.00 92.06 99 SER A O 1
ATOM 799 N N . VAL A 1 100 ? 13.724 -18.746 -19.538 1.00 90.25 100 VAL A N 1
ATOM 800 C CA . VAL A 1 100 ? 14.987 -19.121 -20.197 1.00 90.25 100 VAL A CA 1
ATOM 801 C C . VAL A 1 100 ? 14.880 -20.477 -20.898 1.00 90.25 100 VAL A C 1
ATOM 803 O O . VAL A 1 100 ? 15.357 -20.614 -22.022 1.00 90.25 100 VAL A O 1
ATOM 806 N N . LEU A 1 101 ? 14.193 -21.458 -20.298 1.00 88.69 101 LEU A N 1
ATOM 807 C CA . LEU A 1 101 ? 13.944 -22.757 -20.941 1.00 88.69 101 LEU A CA 1
ATOM 808 C C . LEU A 1 101 ? 13.134 -22.634 -22.244 1.00 88.69 101 LEU A C 1
ATOM 810 O O . LEU A 1 101 ? 13.315 -23.448 -23.146 1.00 88.69 101 LEU A O 1
ATOM 814 N N . PHE A 1 102 ? 12.289 -21.606 -22.372 1.00 90.69 102 PHE A N 1
ATOM 815 C CA . PHE A 1 102 ? 11.522 -21.298 -23.586 1.00 90.69 102 PHE A CA 1
ATOM 816 C C . PHE A 1 102 ? 12.206 -20.270 -24.513 1.00 90.69 102 PHE A C 1
ATOM 818 O O . PHE A 1 102 ? 11.560 -19.729 -25.409 1.00 90.69 102 PHE A O 1
ATOM 825 N N . GLY A 1 103 ? 13.507 -20.004 -24.337 1.00 88.12 103 GLY A N 1
ATOM 826 C CA . GLY A 1 103 ? 14.285 -19.099 -25.197 1.00 88.12 103 GLY A CA 1
ATOM 827 C C . GLY A 1 103 ? 14.417 -17.661 -24.681 1.00 88.12 103 GLY A C 1
ATOM 828 O O . GLY A 1 103 ? 14.861 -16.780 -25.417 1.00 88.12 103 GLY A O 1
ATOM 829 N N . GLY A 1 104 ? 14.041 -17.401 -23.428 1.00 85.00 104 GLY A N 1
ATOM 830 C CA . GLY A 1 104 ? 14.291 -16.135 -22.740 1.00 85.00 104 GLY A CA 1
ATOM 831 C C . GLY A 1 104 ? 15.779 -15.893 -22.449 1.00 85.00 104 GLY A C 1
ATOM 832 O O . GLY A 1 104 ? 16.585 -16.818 -22.363 1.00 85.00 104 GLY A O 1
ATOM 833 N N . SER A 1 105 ? 16.161 -14.626 -22.279 1.00 84.50 105 SER A N 1
ATOM 834 C CA . SER A 1 105 ? 17.551 -14.246 -21.998 1.00 84.50 105 SER 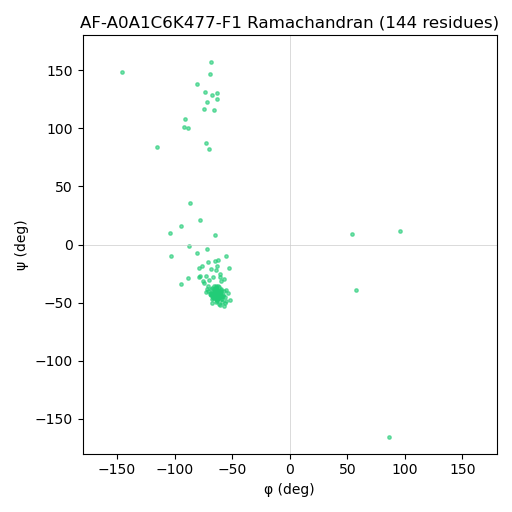A CA 1
ATOM 835 C C . SER A 1 105 ? 17.917 -14.426 -20.522 1.00 84.50 105 SER A C 1
ATOM 837 O O . SER A 1 105 ? 17.176 -14.011 -19.631 1.00 84.50 105 SER A O 1
ATOM 839 N N . ILE A 1 106 ? 19.116 -14.957 -20.268 1.00 82.94 106 ILE A N 1
ATOM 840 C CA . ILE A 1 106 ? 19.702 -15.115 -18.925 1.00 82.94 106 ILE A CA 1
ATOM 841 C C . ILE A 1 106 ? 19.947 -13.755 -18.245 1.00 82.94 106 ILE A C 1
ATOM 843 O O . ILE A 1 106 ? 19.946 -13.670 -17.018 1.00 82.94 106 ILE A O 1
ATOM 847 N N . ASN A 1 107 ? 20.053 -12.666 -19.017 1.00 82.44 107 ASN A N 1
ATOM 848 C CA . ASN A 1 107 ? 20.234 -11.311 -18.484 1.00 82.44 107 ASN A CA 1
ATOM 849 C C . ASN A 1 107 ? 19.052 -10.834 -17.615 1.00 82.44 107 ASN A C 1
ATOM 851 O O . ASN A 1 107 ? 19.200 -9.862 -16.882 1.00 82.44 107 ASN A O 1
ATOM 855 N N . GLN A 1 108 ? 17.905 -11.526 -17.639 1.00 77.12 108 GLN A N 1
ATOM 856 C CA . GLN A 1 108 ? 16.766 -11.268 -16.744 1.00 77.12 108 GLN A CA 1
ATOM 857 C C . GLN A 1 108 ? 17.090 -11.507 -15.258 1.00 77.12 108 GLN A C 1
ATOM 859 O O . GLN A 1 108 ? 16.380 -10.998 -14.396 1.00 77.12 108 GLN A O 1
ATOM 864 N N . PHE A 1 109 ? 18.159 -12.250 -14.947 1.00 80.44 109 PHE A N 1
ATOM 865 C CA . PHE A 1 109 ? 18.671 -12.401 -13.581 1.00 80.44 109 PHE A CA 1
ATOM 866 C C . PHE A 1 109 ? 19.546 -11.229 -13.108 1.00 80.44 109 PHE A C 1
ATOM 868 O O . PHE A 1 109 ? 19.928 -11.201 -11.938 1.00 80.44 109 PHE A O 1
ATOM 875 N N . SER A 1 110 ? 19.892 -10.280 -13.984 1.00 79.44 110 SER A N 1
ATOM 876 C CA . SER A 1 110 ? 20.715 -9.132 -13.603 1.00 79.44 110 SER A CA 1
ATOM 877 C C . SER A 1 110 ? 19.953 -8.184 -12.680 1.00 79.44 110 SER A C 1
ATOM 879 O O . SER A 1 110 ? 18.749 -7.973 -12.827 1.00 79.44 110 SER A O 1
ATOM 881 N N . PHE A 1 111 ? 20.677 -7.551 -11.758 1.00 71.94 111 PHE A N 1
ATOM 882 C CA . PHE A 1 111 ? 20.160 -6.392 -11.043 1.00 71.94 111 PHE A CA 1
ATOM 883 C C . PHE A 1 111 ? 20.012 -5.222 -12.023 1.00 71.94 111 PHE A C 1
ATOM 885 O O . PHE A 1 111 ? 20.946 -4.901 -12.755 1.00 71.94 111 PHE A O 1
ATOM 892 N N . THR A 1 112 ? 18.832 -4.603 -12.053 1.00 67.69 112 THR A N 1
ATOM 893 C CA . THR A 1 112 ? 18.580 -3.372 -12.811 1.00 67.69 112 THR A CA 1
ATOM 894 C C . THR A 1 112 ? 19.254 -2.196 -12.105 1.00 67.69 112 THR A C 1
ATOM 896 O O . THR A 1 112 ? 19.075 -2.026 -10.902 1.00 67.69 112 THR A O 1
ATOM 899 N N . GLU A 1 113 ? 20.006 -1.365 -12.825 1.00 57.72 113 GLU A N 1
ATOM 900 C CA . GLU A 1 113 ? 20.678 -0.191 -12.237 1.00 57.72 113 GLU A CA 1
ATOM 901 C C . GLU A 1 113 ? 19.679 0.902 -11.791 1.00 57.72 113 GLU A C 1
ATOM 903 O O . GLU A 1 113 ? 19.957 1.671 -10.874 1.00 57.72 113 GLU A O 1
ATOM 908 N N . ASP A 1 114 ? 18.458 0.890 -12.336 1.00 55.44 114 ASP A N 1
ATOM 909 C CA . ASP A 1 114 ? 17.374 1.846 -12.057 1.00 55.44 114 ASP A CA 1
ATOM 910 C C . ASP A 1 114 ? 16.487 1.490 -10.845 1.00 55.44 114 ASP A C 1
ATOM 912 O O . ASP A 1 114 ? 15.275 1.740 -10.842 1.00 55.44 114 ASP A O 1
ATOM 916 N N . PHE A 1 115 ? 17.043 0.904 -9.778 1.00 52.78 115 PHE A N 1
ATOM 917 C CA . PHE A 1 115 ? 16.282 0.696 -8.538 1.00 52.78 115 PHE A CA 1
ATOM 918 C C . PHE A 1 115 ? 16.015 2.035 -7.821 1.00 52.78 115 PHE A C 1
ATOM 920 O O . PHE A 1 115 ? 16.676 2.408 -6.852 1.00 52.78 115 PHE A O 1
ATOM 927 N N . SER A 1 116 ? 14.974 2.753 -8.252 1.00 46.09 116 SER A N 1
ATOM 928 C CA . SER A 1 116 ? 14.410 3.890 -7.516 1.00 46.09 116 SER A CA 1
ATOM 929 C C . SER A 1 116 ? 13.633 3.393 -6.292 1.00 46.09 116 SER A C 1
ATOM 931 O O . SER A 1 116 ? 12.415 3.198 -6.311 1.00 46.09 116 SER A O 1
ATOM 933 N N . PHE A 1 117 ? 14.357 3.221 -5.184 1.00 46.31 117 PHE A N 1
ATOM 934 C CA . PHE A 1 117 ? 13.864 2.780 -3.867 1.00 46.31 117 PHE A CA 1
ATOM 935 C C . PHE A 1 117 ? 12.714 3.634 -3.281 1.00 46.31 117 PHE A C 1
ATOM 937 O O . PHE A 1 117 ? 12.085 3.248 -2.294 1.00 46.31 117 PHE A O 1
ATOM 944 N N . SER A 1 118 ? 12.406 4.780 -3.895 1.00 46.47 118 SER A N 1
ATOM 945 C CA . SER A 1 118 ? 11.420 5.756 -3.418 1.00 46.47 118 SER A CA 1
ATOM 946 C C . SER A 1 118 ? 9.955 5.366 -3.700 1.00 46.47 118 SER A C 1
ATOM 948 O O . SER A 1 118 ? 9.052 5.731 -2.948 1.00 46.47 118 SER A O 1
ATOM 950 N N . ILE A 1 119 ? 9.687 4.571 -4.745 1.00 48.66 119 ILE A N 1
ATOM 951 C CA . ILE A 1 119 ? 8.308 4.253 -5.178 1.00 48.66 119 ILE A CA 1
ATOM 952 C C . ILE A 1 119 ? 7.774 2.936 -4.586 1.00 48.66 119 ILE A C 1
ATOM 954 O O . ILE A 1 119 ? 6.599 2.865 -4.223 1.00 48.66 119 ILE A O 1
ATOM 958 N N . GLY A 1 120 ? 8.626 1.924 -4.382 1.00 47.38 120 GLY A N 1
ATOM 959 C CA . GLY A 1 120 ? 8.204 0.611 -3.860 1.00 47.38 120 GLY A CA 1
ATOM 960 C C . GLY A 1 120 ? 7.833 0.586 -2.368 1.00 47.38 120 GLY A C 1
ATOM 961 O O . GLY A 1 120 ? 7.003 -0.220 -1.944 1.00 47.38 120 GLY A O 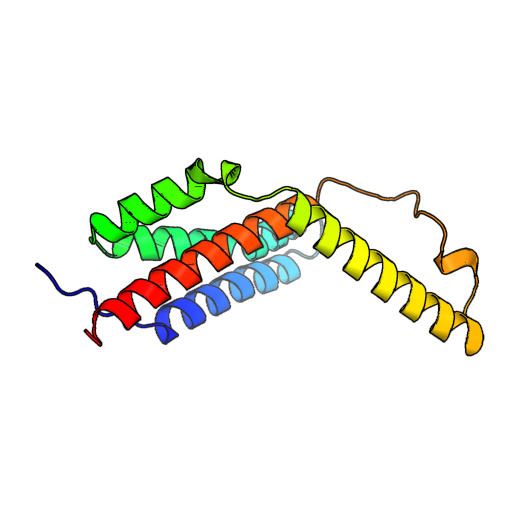1
ATOM 962 N N . SER A 1 121 ? 8.398 1.487 -1.555 1.00 46.19 121 SER A N 1
ATOM 963 C CA . SER A 1 121 ? 8.085 1.558 -0.115 1.00 46.19 121 SER A CA 1
ATOM 964 C C . SER A 1 121 ? 6.705 2.164 0.165 1.00 46.19 121 SER A C 1
ATOM 966 O O . SER A 1 121 ? 6.013 1.744 1.096 1.00 46.19 121 SER A O 1
ATOM 968 N N . THR A 1 122 ? 6.263 3.112 -0.665 1.00 57.50 122 THR A N 1
ATOM 969 C CA . THR A 1 122 ? 4.979 3.804 -0.482 1.00 57.50 122 THR A CA 1
ATOM 970 C C . THR A 1 122 ? 3.796 2.857 -0.706 1.00 57.50 122 THR A C 1
ATOM 972 O O . THR A 1 122 ? 2.855 2.844 0.089 1.00 57.50 122 THR A O 1
ATOM 975 N N . SER A 1 123 ? 3.857 1.993 -1.724 1.00 59.25 123 SER A N 1
ATOM 976 C CA . SER A 1 123 ? 2.814 0.992 -1.987 1.00 59.25 123 SER A CA 1
ATOM 977 C C . SER A 1 123 ? 2.705 -0.047 -0.870 1.00 59.25 123 SER A C 1
ATOM 979 O O . SER A 1 123 ? 1.595 -0.419 -0.487 1.00 59.25 123 SER A O 1
ATOM 981 N N . ALA A 1 124 ? 3.830 -0.487 -0.300 1.00 64.50 124 ALA A N 1
ATOM 982 C CA . ALA A 1 124 ? 3.837 -1.437 0.811 1.00 64.50 124 ALA A CA 1
ATOM 983 C C . ALA A 1 124 ? 3.192 -0.839 2.072 1.00 64.50 124 ALA A C 1
ATOM 985 O O . ALA A 1 124 ? 2.323 -1.467 2.681 1.00 64.50 124 ALA A O 1
ATOM 986 N N . PHE A 1 125 ? 3.545 0.402 2.425 1.00 65.62 125 PHE A N 1
ATOM 987 C CA . PHE A 1 125 ? 2.948 1.103 3.562 1.00 65.62 125 PHE A CA 1
ATOM 988 C C . PHE A 1 125 ? 1.434 1.298 3.393 1.00 65.62 125 PHE A C 1
ATOM 990 O O . PHE A 1 125 ? 0.658 1.000 4.303 1.00 65.62 125 PHE A O 1
ATOM 997 N N . LEU A 1 126 ? 0.996 1.721 2.204 1.00 66.44 126 LEU A N 1
ATOM 998 C CA . LEU A 1 126 ? -0.424 1.882 1.886 1.00 66.44 126 LEU A CA 1
ATOM 999 C C . LEU A 1 126 ? -1.181 0.552 1.914 1.00 66.44 126 LEU A C 1
ATOM 1001 O O . LEU A 1 126 ? -2.309 0.500 2.401 1.00 66.44 126 LEU A O 1
ATOM 1005 N N . THR A 1 127 ? -0.548 -0.536 1.473 1.00 68.38 127 THR A N 1
ATOM 1006 C CA . THR A 1 127 ? -1.129 -1.884 1.529 1.00 68.38 127 THR A CA 1
ATOM 1007 C C . THR A 1 127 ? -1.311 -2.349 2.973 1.00 68.38 127 THR A C 1
ATOM 1009 O O . THR A 1 127 ? -2.365 -2.879 3.319 1.00 68.38 127 THR A O 1
ATOM 1012 N N . ILE A 1 128 ? -0.330 -2.102 3.848 1.00 72.38 128 ILE A N 1
ATOM 1013 C CA . ILE A 1 128 ? -0.425 -2.433 5.278 1.00 72.38 128 ILE A CA 1
ATOM 1014 C C . ILE A 1 128 ? -1.500 -1.585 5.968 1.00 72.38 128 ILE A C 1
ATOM 1016 O O . ILE A 1 128 ? -2.279 -2.113 6.769 1.00 72.38 128 ILE A O 1
ATOM 1020 N N . LEU A 1 129 ? -1.587 -0.291 5.645 1.00 69.50 129 LEU A N 1
ATOM 1021 C CA . LEU A 1 129 ? -2.655 0.582 6.138 1.00 69.50 129 LEU A CA 1
ATOM 1022 C C . LEU A 1 129 ? -4.033 0.080 5.704 1.00 69.50 129 LEU A C 1
ATOM 1024 O O . LEU A 1 129 ? -4.934 -0.040 6.537 1.00 69.50 129 LEU A O 1
ATOM 1028 N N . LEU A 1 130 ? -4.190 -0.268 4.427 1.00 69.00 130 LEU A N 1
ATOM 1029 C CA . LEU A 1 130 ? -5.439 -0.789 3.887 1.00 69.00 130 LEU A CA 1
ATOM 1030 C C . LEU A 1 130 ? -5.820 -2.124 4.542 1.00 69.00 130 LEU A C 1
ATOM 1032 O O . LEU A 1 130 ? -6.954 -2.283 4.995 1.00 69.00 130 LEU A O 1
ATOM 1036 N N . ALA A 1 131 ? -4.871 -3.056 4.662 1.00 71.00 131 ALA A N 1
ATOM 1037 C CA . ALA A 1 131 ? -5.075 -4.344 5.321 1.00 71.00 131 ALA A CA 1
ATOM 1038 C C . ALA A 1 131 ? -5.495 -4.174 6.790 1.00 71.00 131 ALA A C 1
ATOM 1040 O O . ALA A 1 131 ? -6.459 -4.799 7.236 1.00 71.00 131 ALA A O 1
ATOM 1041 N N . SER A 1 132 ? -4.833 -3.269 7.520 1.00 69.94 132 SER A N 1
ATOM 1042 C CA . SER A 1 132 ? -5.170 -2.947 8.912 1.00 69.94 132 SER A CA 1
ATOM 1043 C C . SER A 1 132 ? -6.593 -2.402 9.041 1.00 69.94 132 SER A C 1
ATOM 1045 O O . SER A 1 132 ? -7.320 -2.796 9.955 1.00 69.94 132 SER A O 1
ATOM 1047 N N . CYS A 1 133 ? -7.015 -1.541 8.109 1.00 67.00 133 CYS A N 1
ATOM 1048 C CA . CYS A 1 133 ? -8.375 -1.008 8.072 1.00 67.00 133 CYS A CA 1
ATOM 1049 C C . CYS A 1 133 ? -9.410 -2.098 7.763 1.00 67.00 133 CYS A C 1
ATOM 1051 O O . CYS A 1 133 ? -10.419 -2.190 8.458 1.00 67.00 133 CYS A O 1
ATOM 1053 N N . ILE A 1 134 ? -9.161 -2.961 6.771 1.00 69.06 134 ILE A N 1
ATOM 1054 C CA . ILE A 1 134 ? -10.066 -4.069 6.418 1.00 69.06 134 ILE A CA 1
ATOM 1055 C C . ILE A 1 134 ? -10.242 -5.027 7.600 1.00 69.06 134 ILE A C 1
ATOM 1057 O O . ILE A 1 134 ? -11.366 -5.426 7.906 1.00 69.06 134 ILE A O 1
AT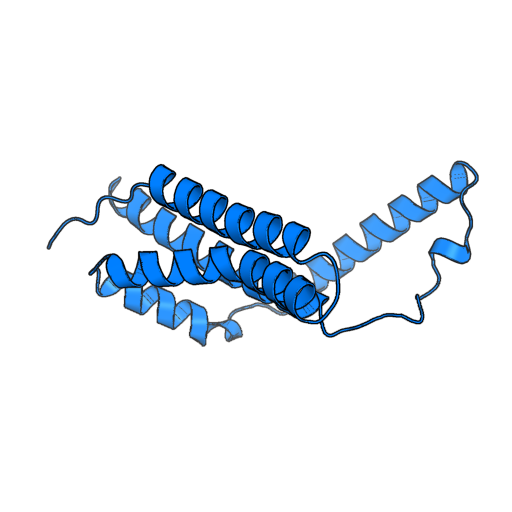OM 1061 N N . GLU A 1 135 ? -9.158 -5.384 8.292 1.00 68.69 135 GLU A N 1
ATOM 1062 C CA . GLU A 1 135 ? -9.221 -6.258 9.465 1.00 68.69 135 GLU A CA 1
ATOM 1063 C C . GLU A 1 135 ? -10.102 -5.657 10.571 1.00 68.69 135 GLU A C 1
ATOM 1065 O O . GLU A 1 135 ? -10.912 -6.358 11.181 1.00 68.69 135 GLU A O 1
ATOM 1070 N N . GLU A 1 136 ? -9.989 -4.349 10.792 1.00 65.12 136 GLU A N 1
ATOM 1071 C CA . GLU A 1 136 ? -10.735 -3.624 11.818 1.00 65.12 136 GLU A CA 1
ATOM 1072 C C . GLU A 1 136 ? -12.232 -3.525 11.489 1.00 65.12 136 GLU A C 1
ATOM 1074 O O . GLU A 1 136 ? -13.101 -3.819 12.317 1.00 65.12 136 GLU A O 1
ATOM 1079 N N . LEU A 1 137 ? -12.553 -3.235 10.228 1.00 61.56 137 LEU A N 1
ATOM 1080 C CA . LEU A 1 137 ? -13.928 -3.255 9.731 1.00 61.56 137 LEU A CA 1
ATOM 1081 C C . LEU A 1 137 ? -14.536 -4.668 9.825 1.00 61.56 137 LEU A C 1
ATOM 1083 O O . LEU A 1 137 ? -15.712 -4.826 10.172 1.00 61.56 137 LEU A O 1
ATOM 1087 N N . ARG A 1 138 ? -13.728 -5.715 9.605 1.00 58.59 138 ARG A N 1
ATOM 1088 C CA . ARG A 1 138 ? -14.152 -7.116 9.744 1.00 58.59 138 ARG A CA 1
ATOM 1089 C C . ARG A 1 138 ? -14.437 -7.504 11.195 1.00 58.59 138 ARG A C 1
ATOM 1091 O O . ARG A 1 138 ? -15.406 -8.226 11.439 1.00 58.59 138 ARG A O 1
ATOM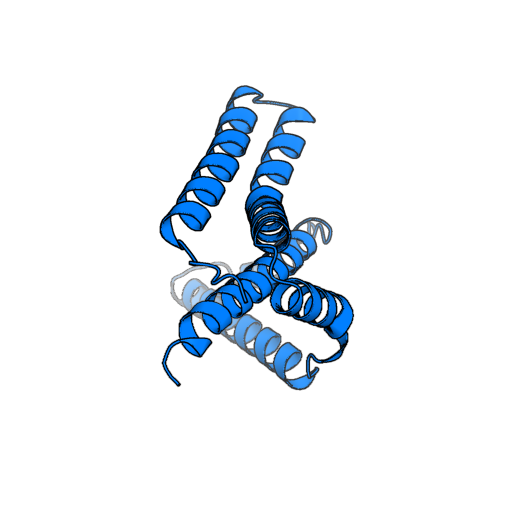 1098 N N . LYS A 1 139 ? -13.647 -7.021 12.163 1.00 57.72 139 LYS A N 1
ATOM 1099 C CA . LYS A 1 139 ? -13.908 -7.230 13.600 1.00 57.72 139 LYS A CA 1
ATOM 1100 C C . LYS A 1 139 ? -15.249 -6.635 14.023 1.00 57.72 139 LYS A C 1
ATOM 1102 O O . LYS A 1 139 ? -16.020 -7.311 14.697 1.00 57.72 139 LYS A O 1
ATOM 1107 N N . CYS A 1 140 ? -15.591 -5.440 13.542 1.00 51.72 140 CYS A N 1
ATOM 1108 C CA . CYS A 1 140 ? -16.896 -4.827 13.806 1.00 51.72 140 CYS A CA 1
ATOM 1109 C C . CYS A 1 140 ? -18.073 -5.667 13.259 1.00 51.72 140 CYS A C 1
ATOM 1111 O O . CYS A 1 140 ? -19.108 -5.792 13.913 1.00 51.72 140 CYS A O 1
ATOM 1113 N N . GLY A 1 141 ? -17.904 -6.310 12.097 1.00 49.22 141 GLY A N 1
ATOM 1114 C CA . GLY A 1 141 ? -18.885 -7.260 11.556 1.00 49.22 141 GLY A CA 1
ATOM 1115 C C . GLY A 1 141 ? -18.973 -8.586 12.330 1.00 49.22 141 GLY A C 1
ATOM 1116 O O . GLY A 1 141 ? -20.045 -9.189 12.390 1.00 49.22 141 GLY A O 1
ATOM 1117 N N . ARG A 1 142 ? -17.865 -9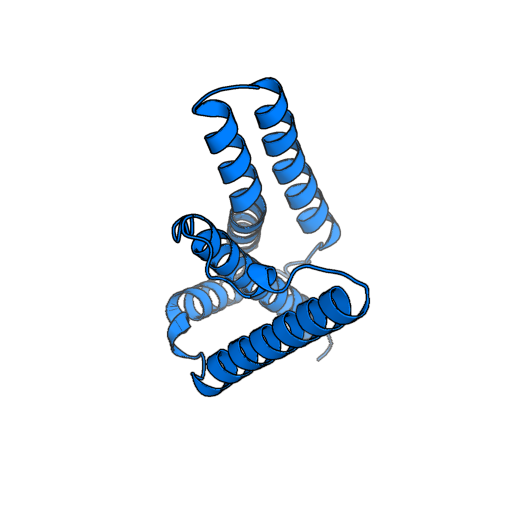.041 12.935 1.00 42.19 142 ARG A N 1
ATOM 1118 C CA . ARG A 1 142 ? -17.771 -10.327 13.647 1.00 42.19 142 ARG A CA 1
ATOM 1119 C C . ARG A 1 142 ? -18.162 -10.251 15.130 1.00 42.19 142 ARG A C 1
ATOM 1121 O O . ARG A 1 142 ? -18.780 -11.202 15.594 1.00 42.19 142 ARG A O 1
ATOM 1128 N N . CYS A 1 143 ? -17.987 -9.114 15.813 1.00 42.44 143 CYS A N 1
ATOM 1129 C CA . CYS A 1 143 ? -18.530 -8.855 17.165 1.00 42.44 143 CYS A CA 1
ATOM 1130 C C . CYS A 1 143 ? -20.075 -8.816 17.239 1.00 42.44 143 CYS A C 1
ATOM 1132 O O . CYS A 1 143 ? -20.636 -8.416 18.251 1.00 42.44 143 CYS A O 1
ATOM 1134 N N . ARG A 1 144 ? -20.780 -9.178 16.159 1.00 40.50 144 ARG A N 1
ATOM 1135 C CA . ARG A 1 144 ? -22.243 -9.303 16.105 1.00 40.50 144 ARG A CA 1
ATOM 1136 C C . ARG A 1 144 ? -22.724 -10.764 16.146 1.00 40.50 144 ARG A C 1
ATOM 1138 O O . ARG A 1 144 ? -23.926 -10.978 16.234 1.00 40.50 144 ARG A O 1
ATOM 1145 N N . LYS A 1 145 ? -21.835 -11.762 16.025 1.00 34.19 145 LYS A N 1
ATOM 1146 C CA . LYS A 1 145 ? -22.215 -13.194 16.013 1.00 34.19 145 LYS A CA 1
ATOM 1147 C C . LYS A 1 145 ? -21.927 -13.948 17.321 1.00 34.19 145 LYS A C 1
ATOM 1149 O O . LYS A 1 145 ? -22.068 -15.165 17.345 1.00 34.19 145 LYS A O 1
ATOM 1154 N N . THR A 1 146 ? -21.564 -13.236 18.376 1.00 34.84 146 THR A N 1
ATOM 1155 C CA . THR A 1 146 ? -21.432 -13.722 19.758 1.00 34.84 146 THR A CA 1
ATOM 1156 C C . THR A 1 146 ? -22.024 -12.666 20.661 1.00 34.84 146 THR A C 1
ATOM 1158 O O . THR A 1 146 ? -22.811 -13.031 21.550 1.00 34.84 146 THR A O 1
#

Solvent-accessible surface area (backbone atoms only — not comparable to full-atom values): 8404 Å² total; per-residue (Å²): 130,90,78,75,78,86,57,66,69,58,55,54,52,51,32,50,51,50,22,49,51,28,40,56,52,14,58,74,49,71,59,66,72,57,24,59,50,20,47,49,50,20,66,47,29,49,41,52,50,45,53,51,52,50,64,72,53,74,43,69,68,58,46,51,52,50,51,50,54,69,72,43,68,82,72,68,59,64,69,59,55,53,50,54,52,50,53,51,52,51,52,52,50,51,50,51,52,52,41,36,76,76,73,42,67,75,70,76,76,54,84,69,90,79,72,64,72,76,61,65,55,56,56,53,52,44,49,51,50,41,52,54,46,53,53,53,58,49,47,65,64,52,75,70,80,118

Nearest PDB structures (foldseek):
  4cad-assembly4_L  TM=6.447E-01  e=3.774E-02  Methanococcus maripaludis
  8yw5-assembly1_R  TM=2.205E-01  e=9.286E+00  Homo sapiens

Sequence (146 aa):
MEKYIYRPVRFYLITFACTWFWWLFAILLNEGTGLYLGMFLGLVSPAVVAVVTVFTSKNKALINEFKKKLIGFYRIKPKYILIAVLISAVIVTASIGTSVLFGGSINQFSFTEDFSFSIGSTSAFLTILLASCIEELRKCGRCRKT

Mean predicted aligned error: 11.31 Å

Foldseek 3Di:
DDQQDDDVVVLVVQLVVQLCVLQVQLVVVVDDPSNVVSNVRSLCSSLVSLVCCQVVSPDPVLVVLLVCLVVVPVPDDVVVVVVVVVVVVVVQVVVQVVCVVVPDDPCSPDDDPPPPVPPVVSNVVSVSSNVSSVVSSVVSVVVVVD

Radius of gyration: 20.13 Å; Cα contacts (8 Å, |Δi|>4): 75; chains: 1; bounding box: 45×40×48 Å

pLDDT: mean 74.27, std 14.47, range [34.19, 93.62]